Protein AF-A0A512L3X3-F1 (afdb_monomer_lite)

Foldseek 3Di:
DDDPPPDPPPPDPDDPDPPPPPCPPCVVVVVVVVVVVVVVVVLVVLLVLLVVLLVVLVVLLVCVVVVVADLLRSLVSLLVSLCRLLVHPHQALCDDRPLDDPVCSNVSNVLSVLSVCSNPPPPDDDDNVVVVVSSVVSNVVSVSSSPD

Radius of gyration: 32.94 Å; chains: 1; bounding box: 93×42×90 Å

Organism: NCBI:txid171865

pLDDT: mean 87.06, std 12.88, range [44.47, 97.5]

Structure (mmCIF, N/CA/C/O backbone):
data_AF-A0A512L3X3-F1
#
_entry.id   AF-A0A512L3X3-F1
#
loop_
_atom_site.group_PDB
_atom_site.id
_atom_site.type_symbol
_atom_site.label_atom_id
_atom_site.label_alt_id
_atom_site.label_comp_id
_atom_site.label_asym_id
_atom_site.label_entity_id
_atom_site.label_seq_id
_atom_site.pdbx_PDB_ins_code
_atom_site.Cartn_x
_atom_site.Cartn_y
_atom_site.Cartn_z
_atom_site.occupancy
_atom_site.B_iso_or_equiv
_atom_site.auth_seq_id
_atom_site.auth_comp_id
_atom_site.auth_asym_id
_atom_site.auth_atom_id
_atom_site.pdbx_PDB_model_num
ATOM 1 N N . MET A 1 1 ? 73.911 -28.106 -72.421 1.00 44.47 1 MET A N 1
ATOM 2 C CA . MET A 1 1 ? 72.990 -28.911 -71.596 1.00 44.47 1 MET A CA 1
ATOM 3 C C . MET A 1 1 ? 72.232 -27.933 -70.727 1.00 44.47 1 MET A C 1
ATOM 5 O O . MET A 1 1 ? 72.789 -27.473 -69.745 1.00 44.47 1 MET A O 1
ATOM 9 N N . ASN A 1 2 ? 71.040 -27.533 -71.172 1.00 49.09 2 ASN A N 1
ATOM 10 C CA . ASN A 1 2 ? 70.174 -26.594 -70.464 1.00 49.09 2 ASN A CA 1
ATOM 11 C C . ASN A 1 2 ? 68.866 -27.338 -70.198 1.00 49.09 2 ASN A C 1
ATOM 13 O O . ASN A 1 2 ? 68.203 -27.729 -71.158 1.00 49.09 2 ASN A O 1
ATOM 17 N N . ASP A 1 3 ? 68.551 -27.579 -68.927 1.00 53.25 3 ASP A N 1
ATOM 18 C CA . ASP A 1 3 ? 67.320 -28.239 -68.493 1.00 53.25 3 ASP A CA 1
ATOM 19 C C . ASP A 1 3 ? 66.110 -27.317 -68.721 1.00 53.25 3 ASP A C 1
ATOM 21 O O . ASP A 1 3 ? 66.061 -26.227 -68.145 1.00 53.25 3 ASP A O 1
ATOM 25 N N . PRO A 1 4 ? 65.117 -27.717 -69.536 1.00 61.28 4 PRO A N 1
ATOM 26 C CA . PRO A 1 4 ? 63.941 -26.896 -69.816 1.00 61.28 4 PRO A CA 1
ATOM 27 C C . PRO A 1 4 ? 62.808 -27.049 -68.782 1.00 61.28 4 PRO A C 1
ATOM 29 O O . PRO A 1 4 ? 61.698 -26.593 -69.034 1.00 61.28 4 PRO A O 1
ATOM 32 N N . THR A 1 5 ? 63.040 -27.679 -67.626 1.00 61.75 5 THR A N 1
ATOM 33 C CA . THR A 1 5 ? 61.965 -28.045 -66.679 1.00 61.75 5 THR A CA 1
ATOM 34 C C . THR A 1 5 ? 61.963 -27.267 -65.359 1.00 61.75 5 THR A C 1
ATOM 36 O O . THR A 1 5 ? 61.289 -27.673 -64.415 1.00 61.75 5 THR A O 1
ATOM 39 N N . SER A 1 6 ? 62.647 -26.122 -65.277 1.00 57.12 6 SER A N 1
ATOM 40 C CA . SER A 1 6 ? 62.477 -25.167 -64.166 1.00 57.12 6 SER A CA 1
ATOM 41 C C . SER A 1 6 ? 61.376 -24.164 -64.496 1.00 57.12 6 SER A C 1
ATOM 43 O O . SER A 1 6 ? 61.639 -23.042 -64.921 1.00 57.12 6 SER A O 1
ATOM 45 N N . GLY A 1 7 ? 60.124 -24.584 -64.342 1.00 60.06 7 GLY A N 1
ATOM 46 C CA . GLY A 1 7 ? 58.991 -23.711 -64.639 1.00 60.06 7 GLY A CA 1
ATOM 47 C C . GLY A 1 7 ? 57.631 -24.275 -64.261 1.00 60.06 7 GLY A C 1
ATOM 48 O O . GLY A 1 7 ? 56.658 -23.984 -64.948 1.00 60.06 7 GLY A O 1
ATOM 49 N N . LEU A 1 8 ? 57.531 -25.086 -63.203 1.00 59.06 8 LEU A N 1
ATOM 50 C CA . LEU A 1 8 ? 56.226 -25.364 -62.605 1.00 59.06 8 LEU A CA 1
ATOM 51 C C . LEU A 1 8 ? 55.886 -24.189 -61.682 1.00 59.06 8 LEU A C 1
ATOM 53 O O . LEU A 1 8 ? 56.264 -24.155 -60.514 1.00 59.06 8 LEU A O 1
ATOM 57 N N . ILE A 1 9 ? 55.259 -23.167 -62.260 1.00 62.22 9 ILE A N 1
ATOM 58 C CA . ILE A 1 9 ? 54.682 -22.052 -61.511 1.00 62.22 9 ILE A CA 1
ATOM 59 C C . ILE A 1 9 ? 53.492 -22.629 -60.749 1.00 62.22 9 ILE A C 1
ATOM 61 O O . ILE A 1 9 ? 52.474 -22.972 -61.348 1.00 62.22 9 ILE A O 1
ATOM 65 N N . ASP A 1 10 ? 53.654 -22.789 -59.440 1.00 63.81 10 ASP A N 1
ATOM 66 C CA . ASP A 1 10 ? 52.593 -23.229 -58.544 1.00 63.81 10 ASP A CA 1
ATOM 67 C C . ASP A 1 10 ? 51.555 -22.102 -58.447 1.00 63.81 10 ASP A C 1
ATOM 69 O O . ASP A 1 10 ? 51.779 -21.059 -57.824 1.00 63.81 10 ASP A O 1
ATOM 73 N N . ILE A 1 11 ? 50.451 -22.252 -59.181 1.00 67.50 11 ILE A N 1
ATOM 74 C CA . ILE A 1 11 ? 49.355 -21.284 -59.190 1.00 67.50 11 ILE A CA 1
ATOM 75 C C . ILE A 1 11 ? 48.579 -21.490 -57.892 1.00 67.50 11 ILE A C 1
ATOM 77 O O . ILE A 1 11 ? 47.651 -22.295 -57.820 1.00 67.50 11 ILE A O 1
ATOM 81 N N . ILE A 1 12 ? 48.958 -20.746 -56.856 1.00 70.56 12 ILE A N 1
ATOM 82 C CA . ILE A 1 12 ? 48.188 -20.674 -55.616 1.00 70.56 12 ILE A CA 1
ATOM 83 C C . ILE A 1 12 ? 46.855 -20.001 -55.961 1.00 70.56 12 ILE A C 1
ATOM 85 O O . ILE A 1 12 ? 46.811 -18.819 -56.309 1.00 70.56 12 ILE A O 1
ATOM 89 N N . GLY A 1 13 ? 45.765 -20.770 -55.916 1.00 72.31 13 GLY A N 1
ATOM 90 C CA . GLY A 1 13 ? 44.421 -20.246 -56.146 1.00 72.31 13 GLY A CA 1
ATOM 91 C C . GLY A 1 13 ? 44.111 -19.107 -55.165 1.00 72.31 13 GLY A C 1
ATOM 92 O O . GLY A 1 13 ? 44.493 -19.199 -53.995 1.00 72.31 13 GLY A O 1
ATOM 93 N N . PRO A 1 14 ? 43.447 -18.023 -55.607 1.00 75.12 14 PRO A N 1
ATOM 94 C CA . PRO A 1 14 ? 43.143 -16.901 -54.731 1.00 75.12 14 PRO A CA 1
ATOM 95 C C . PRO A 1 14 ? 42.305 -17.389 -53.546 1.00 75.12 14 PRO A C 1
ATOM 97 O O . PRO A 1 14 ? 41.259 -18.013 -53.728 1.00 75.12 14 PRO A O 1
ATOM 100 N N . VAL A 1 15 ? 42.767 -17.101 -52.327 1.00 75.19 15 VAL A N 1
ATOM 101 C CA . VAL A 1 15 ? 41.976 -17.320 -51.113 1.00 75.19 15 VAL A CA 1
ATOM 102 C C . VAL A 1 15 ? 40.729 -16.448 -51.242 1.00 75.19 15 VAL A C 1
ATOM 104 O O . VAL A 1 15 ? 40.831 -15.222 -51.308 1.00 75.19 15 VAL A O 1
ATOM 107 N N . GLY A 1 16 ? 39.559 -17.083 -51.362 1.00 72.94 16 GLY A N 1
ATOM 108 C CA . GLY A 1 16 ? 38.288 -16.374 -51.485 1.00 72.94 16 GLY A CA 1
ATOM 109 C C . GLY A 1 16 ? 38.101 -15.412 -50.308 1.00 72.94 16 GLY A C 1
ATOM 110 O O . GLY A 1 16 ? 38.505 -15.750 -49.191 1.00 72.94 16 GLY A O 1
ATOM 111 N N . PRO A 1 17 ? 37.527 -14.214 -50.529 1.00 72.81 17 PRO A N 1
ATOM 112 C CA . PRO A 1 17 ? 37.324 -13.260 -49.453 1.00 72.81 17 PRO A CA 1
ATOM 113 C C . PRO A 1 17 ? 36.511 -13.935 -48.352 1.00 72.81 17 PRO A C 1
ATOM 115 O O . PRO A 1 17 ? 35.417 -14.447 -48.604 1.00 72.81 17 PRO A O 1
ATOM 118 N N . VAL A 1 18 ? 37.054 -13.943 -47.134 1.00 68.25 18 VAL A N 1
ATOM 119 C CA . VAL A 1 18 ? 36.290 -14.304 -45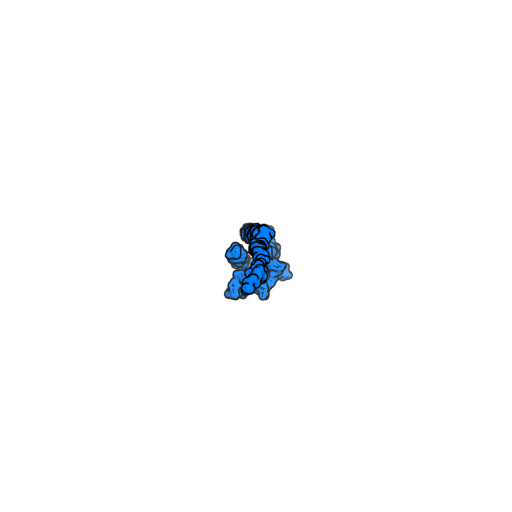.944 1.00 68.25 18 VAL A CA 1
ATOM 120 C C . VAL A 1 18 ? 35.252 -13.202 -45.802 1.00 68.25 18 VAL A C 1
ATOM 122 O O . VAL A 1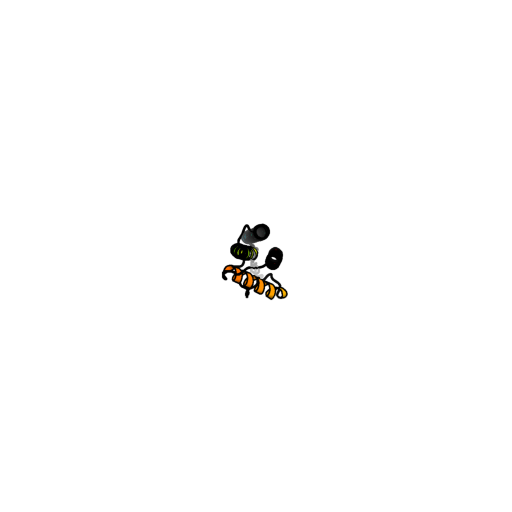 18 ? 35.534 -12.115 -45.303 1.00 68.25 18 VAL A O 1
ATOM 125 N N . LEU A 1 19 ? 34.063 -13.445 -46.349 1.00 63.72 19 LEU A N 1
ATOM 126 C CA . LEU A 1 19 ? 32.877 -12.687 -46.004 1.00 63.72 19 LEU A CA 1
ATOM 127 C C . LEU A 1 19 ? 32.618 -13.021 -44.540 1.00 63.72 19 LEU A C 1
ATOM 129 O O . LEU A 1 19 ? 31.841 -13.923 -44.230 1.00 63.72 19 LEU A O 1
ATOM 133 N N . ASP A 1 20 ? 33.306 -12.314 -43.645 1.00 57.44 20 ASP A N 1
ATOM 134 C CA . ASP A 1 20 ? 32.890 -12.184 -42.262 1.00 57.44 20 ASP A CA 1
ATOM 135 C C . ASP A 1 20 ? 31.566 -11.437 -42.318 1.00 57.44 20 ASP A C 1
ATOM 137 O O . ASP A 1 20 ? 31.461 -10.210 -42.222 1.00 57.44 20 ASP A O 1
ATOM 141 N N . ALA A 1 21 ? 30.524 -12.225 -42.561 1.00 59.50 21 ALA A N 1
ATOM 142 C CA . ALA A 1 21 ? 29.169 -11.888 -42.257 1.00 59.50 21 ALA A CA 1
ATOM 143 C C . ALA A 1 21 ? 29.143 -11.695 -40.744 1.00 59.50 21 ALA A C 1
ATOM 145 O O . ALA A 1 21 ? 28.708 -12.561 -39.984 1.00 59.50 21 ALA A O 1
ATOM 146 N N . THR A 1 22 ? 29.529 -10.493 -40.320 1.00 59.22 22 THR A N 1
ATOM 147 C CA . THR A 1 22 ? 28.946 -9.798 -39.177 1.00 59.22 22 THR A CA 1
ATOM 148 C C . THR A 1 22 ? 27.463 -9.590 -39.484 1.00 59.22 22 THR A C 1
ATOM 150 O O . THR A 1 22 ? 26.928 -8.491 -39.565 1.00 59.22 22 THR A O 1
ATOM 153 N N . SER A 1 23 ? 26.774 -10.714 -39.666 1.00 60.59 23 SER A N 1
ATOM 154 C CA . SER A 1 23 ? 25.345 -10.877 -39.640 1.00 60.59 23 SER A CA 1
ATOM 155 C C . SER A 1 23 ? 24.951 -10.749 -38.177 1.00 60.59 23 SER A C 1
ATOM 157 O O . SER A 1 23 ? 24.477 -11.678 -37.528 1.00 60.59 23 SER A O 1
ATOM 159 N N . TYR A 1 24 ? 25.139 -9.542 -37.637 1.00 61.34 24 TYR A N 1
ATOM 160 C CA . TYR A 1 24 ? 24.219 -9.049 -36.634 1.00 61.34 24 TYR A CA 1
ATOM 161 C C . TYR A 1 24 ? 22.858 -9.091 -37.310 1.00 61.34 24 TYR A C 1
ATOM 163 O O . TYR A 1 24 ? 22.485 -8.203 -38.075 1.00 61.34 24 TYR A O 1
ATOM 171 N N . SER A 1 25 ? 22.187 -10.230 -37.144 1.00 74.50 25 SER A N 1
ATOM 172 C CA . SER A 1 25 ? 20.921 -10.495 -37.787 1.00 74.50 25 SER A CA 1
ATOM 173 C C . SER A 1 25 ? 20.003 -9.344 -37.407 1.00 74.50 25 SER A C 1
ATOM 175 O O . SER A 1 25 ? 19.895 -8.986 -36.233 1.00 74.50 25 SER A O 1
ATOM 177 N N . ALA A 1 26 ? 19.360 -8.724 -38.398 1.00 81.38 26 ALA A N 1
ATOM 178 C CA . ALA A 1 26 ? 18.423 -7.622 -38.177 1.00 81.38 26 ALA A CA 1
ATOM 179 C C . ALA A 1 26 ? 17.367 -7.956 -37.096 1.00 81.38 26 ALA A C 1
ATOM 181 O O . ALA A 1 26 ? 16.814 -7.065 -36.457 1.00 81.38 26 ALA A O 1
ATOM 182 N N . TRP A 1 27 ? 17.158 -9.248 -36.829 1.00 85.44 27 TRP A N 1
ATOM 183 C CA . TRP A 1 27 ? 16.427 -9.787 -35.688 1.00 85.44 27 TRP A CA 1
ATOM 184 C C . TRP A 1 27 ? 16.846 -9.216 -34.322 1.00 85.44 27 TRP A C 1
ATOM 186 O O . TRP A 1 27 ? 15.973 -8.870 -33.532 1.00 85.44 27 TRP A O 1
ATOM 196 N N . TRP A 1 28 ? 18.142 -9.055 -34.033 1.00 89.38 28 TRP A N 1
ATOM 197 C CA . TRP A 1 28 ? 18.601 -8.474 -32.763 1.00 89.38 28 TRP A CA 1
ATOM 198 C C . TRP A 1 28 ? 18.187 -7.009 -32.609 1.00 89.38 28 TRP A C 1
ATOM 200 O O . TRP A 1 28 ? 17.810 -6.595 -31.513 1.00 89.38 28 TRP A O 1
ATOM 210 N N . LEU A 1 29 ? 18.183 -6.239 -33.704 1.00 88.81 29 LEU A N 1
ATOM 211 C CA . LEU A 1 29 ? 17.681 -4.861 -33.696 1.00 88.81 29 LEU A CA 1
ATOM 212 C C . LEU A 1 29 ? 16.173 -4.830 -33.440 1.00 88.81 29 LEU A C 1
ATOM 214 O O . LEU A 1 29 ? 15.711 -4.057 -32.604 1.00 88.81 29 LEU A O 1
ATOM 218 N N . VAL A 1 30 ? 15.408 -5.708 -34.096 1.00 91.31 30 VAL A N 1
ATOM 219 C CA . VAL A 1 30 ? 13.960 -5.833 -33.862 1.00 91.31 30 VAL A CA 1
ATOM 220 C C . VAL A 1 30 ? 13.674 -6.211 -32.405 1.00 91.31 30 VAL A C 1
ATOM 222 O O . VAL A 1 30 ? 12.813 -5.600 -31.773 1.00 91.31 30 VAL A O 1
ATOM 225 N N . LEU A 1 31 ? 14.424 -7.161 -31.842 1.00 94.00 31 LEU A N 1
ATOM 226 C CA . LEU A 1 31 ? 14.269 -7.603 -30.456 1.00 94.00 31 LEU A CA 1
ATOM 227 C C . LEU A 1 31 ? 14.629 -6.494 -29.449 1.00 94.00 31 LEU A C 1
ATOM 229 O O . LEU A 1 31 ? 13.932 -6.308 -28.448 1.00 94.00 31 LEU A O 1
ATOM 233 N N . GLY A 1 32 ? 15.677 -5.717 -29.735 1.00 93.38 32 GLY A N 1
ATOM 234 C CA . GLY A 1 32 ? 16.068 -4.553 -28.937 1.00 93.38 32 GLY A CA 1
ATOM 235 C C . GLY A 1 32 ? 15.018 -3.438 -28.963 1.00 93.38 32 GLY A C 1
ATOM 236 O O . GLY A 1 32 ? 14.656 -2.887 -27.926 1.00 93.38 32 GLY A O 1
ATOM 237 N N . VAL A 1 33 ? 14.448 -3.143 -30.134 1.00 94.25 33 VAL A N 1
ATOM 238 C CA . VAL A 1 33 ? 13.364 -2.154 -30.251 1.00 94.25 33 VAL A CA 1
ATOM 239 C C . VAL A 1 33 ? 12.101 -2.643 -29.538 1.00 94.25 33 VAL A C 1
ATOM 241 O O . VAL A 1 33 ? 11.478 -1.879 -28.801 1.00 94.25 33 VAL A O 1
ATOM 244 N N . ALA A 1 34 ? 11.737 -3.918 -29.693 1.00 95.06 34 ALA A N 1
ATOM 245 C CA . ALA A 1 34 ? 10.561 -4.492 -29.043 1.00 95.06 34 ALA A CA 1
ATOM 246 C C . ALA A 1 34 ? 10.663 -4.437 -27.510 1.00 95.06 34 ALA A C 1
ATOM 248 O O . ALA A 1 34 ? 9.706 -4.043 -26.842 1.00 95.06 34 ALA A O 1
ATOM 249 N N . THR A 1 35 ? 11.828 -4.768 -26.946 1.00 95.44 35 THR A N 1
ATOM 250 C CA . THR A 1 35 ? 12.058 -4.679 -25.495 1.00 95.44 35 THR A CA 1
ATOM 251 C C . THR A 1 35 ? 11.978 -3.239 -24.990 1.00 95.44 35 THR A C 1
ATOM 253 O O . THR A 1 35 ? 11.316 -3.002 -23.981 1.00 95.44 35 THR A O 1
ATOM 256 N N . LEU A 1 36 ? 12.537 -2.260 -25.711 1.00 95.31 36 LEU A N 1
ATOM 257 C CA . LEU A 1 36 ? 12.411 -0.838 -25.360 1.00 95.31 36 LEU A CA 1
ATOM 258 C C . LEU A 1 36 ? 10.958 -0.343 -25.390 1.00 95.31 36 LEU A C 1
ATOM 260 O O . LEU A 1 36 ? 10.531 0.366 -24.476 1.00 95.31 36 LEU A O 1
ATOM 264 N N . VAL A 1 37 ? 10.178 -0.737 -26.402 1.00 95.31 37 VAL A N 1
ATOM 265 C CA . VAL A 1 37 ? 8.753 -0.383 -26.493 1.00 95.31 37 VAL A CA 1
ATOM 266 C C . VAL A 1 37 ? 7.971 -0.990 -25.331 1.00 95.31 37 VAL A C 1
ATOM 268 O O . VAL A 1 37 ? 7.205 -0.279 -24.677 1.00 95.31 37 VAL A O 1
ATOM 271 N N . LEU A 1 38 ? 8.189 -2.272 -25.024 1.00 94.50 38 LEU A N 1
ATOM 272 C CA . LEU A 1 38 ? 7.544 -2.941 -23.891 1.00 94.50 38 LEU A CA 1
ATOM 273 C C . LEU A 1 38 ? 7.895 -2.263 -22.563 1.00 94.50 38 LEU A C 1
ATOM 275 O O . LEU A 1 38 ? 6.997 -1.993 -21.763 1.00 94.50 38 LEU A O 1
ATOM 279 N N . LEU A 1 39 ? 9.168 -1.916 -22.355 1.00 92.38 39 LEU A N 1
ATOM 280 C CA . LEU A 1 39 ? 9.624 -1.207 -21.160 1.00 92.38 39 LEU A CA 1
ATOM 281 C C . LEU A 1 39 ? 8.962 0.176 -21.049 1.00 92.38 39 LEU A C 1
ATOM 283 O O . LEU A 1 39 ? 8.469 0.549 -19.985 1.00 92.38 39 LEU A O 1
ATOM 287 N N . GLY A 1 40 ? 8.880 0.918 -22.157 1.00 90.06 40 GLY A N 1
ATOM 288 C CA . GLY A 1 40 ? 8.233 2.229 -22.212 1.00 90.06 40 GLY A CA 1
ATOM 289 C C . GLY A 1 40 ? 6.731 2.175 -21.917 1.00 90.06 40 GLY A C 1
ATOM 290 O O . GLY A 1 40 ? 6.216 2.986 -21.140 1.00 90.06 40 GLY A O 1
ATOM 291 N N . VAL A 1 41 ? 6.020 1.195 -22.485 1.00 90.06 41 VAL A N 1
ATOM 292 C CA . VAL A 1 41 ? 4.597 0.960 -22.194 1.00 90.06 41 VAL A CA 1
ATOM 293 C C . VAL A 1 41 ? 4.410 0.597 -20.722 1.00 90.06 41 VAL A C 1
ATOM 295 O O . VAL A 1 41 ? 3.558 1.193 -20.058 1.00 90.06 41 VAL A O 1
ATOM 298 N N . TRP A 1 42 ? 5.237 -0.306 -20.193 1.00 86.19 42 TRP A N 1
ATOM 299 C CA . TRP A 1 42 ? 5.197 -0.727 -18.794 1.00 86.19 42 TRP A CA 1
ATOM 300 C C . TRP A 1 42 ? 5.428 0.444 -17.826 1.00 86.19 42 TRP A C 1
ATOM 302 O O . TRP A 1 42 ? 4.614 0.666 -16.923 1.00 86.19 42 TRP A O 1
ATOM 312 N N . MET A 1 43 ? 6.452 1.271 -18.059 1.00 83.38 43 MET A N 1
ATOM 313 C CA . MET A 1 43 ? 6.719 2.471 -17.252 1.00 83.38 43 MET A CA 1
ATOM 314 C C . MET A 1 43 ? 5.556 3.473 -17.312 1.00 83.38 43 MET A C 1
ATOM 316 O O . MET A 1 43 ? 5.114 4.001 -16.286 1.00 83.38 43 MET A O 1
ATOM 320 N N . ARG A 1 44 ? 4.984 3.702 -18.503 1.00 82.12 44 ARG A N 1
ATOM 321 C CA . ARG A 1 44 ? 3.845 4.619 -18.673 1.00 82.12 44 ARG A CA 1
ATOM 322 C C . ARG A 1 44 ? 2.591 4.124 -17.953 1.00 82.12 44 ARG A C 1
ATOM 324 O O . ARG A 1 44 ? 1.842 4.934 -17.399 1.00 82.12 44 ARG A O 1
ATOM 331 N N . TRP A 1 45 ? 2.351 2.816 -17.958 1.00 79.69 45 TRP A N 1
ATOM 332 C CA . TRP A 1 45 ? 1.243 2.204 -17.225 1.00 79.69 45 TRP A CA 1
ATOM 333 C C . TRP A 1 45 ? 1.441 2.344 -15.717 1.00 79.69 45 TRP A C 1
ATOM 335 O O . TRP A 1 45 ? 0.524 2.793 -15.027 1.00 79.69 45 TRP A O 1
ATOM 345 N N . ARG A 1 46 ? 2.657 2.093 -15.217 1.00 77.88 46 ARG A N 1
ATOM 346 C CA . ARG A 1 46 ? 3.002 2.256 -13.798 1.00 77.88 46 ARG A CA 1
ATOM 347 C C . ARG A 1 46 ? 2.730 3.677 -13.293 1.00 77.88 46 ARG A C 1
ATOM 349 O O . ARG A 1 46 ? 2.045 3.849 -12.284 1.00 77.88 46 ARG A O 1
ATOM 356 N N . GLY A 1 47 ? 3.150 4.699 -14.040 1.00 76.50 47 GLY A N 1
ATOM 357 C CA . GLY A 1 47 ? 2.895 6.099 -13.681 1.00 76.50 47 GLY A CA 1
ATOM 358 C C . GLY A 1 47 ? 1.405 6.481 -13.665 1.00 76.50 47 GLY A C 1
ATOM 359 O O . GLY A 1 47 ? 0.972 7.286 -12.834 1.00 76.50 47 GLY A O 1
ATOM 360 N N . ARG A 1 48 ? 0.586 5.893 -14.550 1.00 81.19 48 ARG A N 1
ATOM 361 C CA . ARG A 1 48 ? -0.874 6.109 -14.557 1.00 81.19 48 ARG A CA 1
ATOM 362 C C . ARG A 1 48 ? -1.555 5.462 -13.352 1.00 81.19 48 ARG A C 1
ATOM 364 O O . ARG A 1 48 ? -2.424 6.101 -12.758 1.00 81.19 48 ARG A O 1
ATOM 371 N N . CYS A 1 49 ? -1.138 4.257 -12.967 1.00 82.06 49 CYS A N 1
ATOM 372 C CA . CYS A 1 49 ? -1.691 3.548 -11.813 1.00 82.06 49 CYS A CA 1
ATOM 373 C C . CYS A 1 49 ? -1.488 4.331 -10.511 1.00 82.06 49 CYS A C 1
ATOM 375 O O . CYS A 1 49 ? -2.454 4.544 -9.783 1.00 82.06 49 CYS A O 1
ATOM 377 N N . VAL A 1 50 ? -0.283 4.855 -10.258 1.00 84.62 50 VAL A N 1
ATOM 378 C CA . VAL A 1 50 ? -0.002 5.635 -9.036 1.00 84.62 50 VAL A CA 1
ATOM 379 C C . VAL A 1 50 ? -0.872 6.891 -8.965 1.00 84.62 50 VAL A C 1
ATOM 381 O O . VAL A 1 50 ? -1.466 7.184 -7.929 1.00 84.62 50 VAL A O 1
ATOM 384 N N . ARG A 1 51 ? -1.020 7.623 -10.078 1.00 86.50 51 ARG A N 1
ATOM 385 C CA . ARG A 1 51 ? -1.894 8.809 -10.128 1.00 86.50 51 ARG A CA 1
ATOM 386 C C . ARG A 1 51 ? -3.355 8.461 -9.847 1.00 86.50 51 ARG A C 1
ATOM 388 O O . ARG A 1 51 ? -4.034 9.226 -9.166 1.00 86.50 51 ARG A O 1
ATOM 395 N N . ALA A 1 52 ? -3.838 7.334 -10.368 1.00 89.12 52 ALA A N 1
ATOM 396 C CA . ALA A 1 52 ? -5.190 6.860 -10.097 1.00 89.12 52 ALA A CA 1
ATOM 397 C C . ALA A 1 52 ? -5.374 6.489 -8.616 1.00 89.12 52 ALA A C 1
ATOM 399 O O . ALA A 1 52 ? -6.338 6.951 -8.009 1.00 89.12 52 ALA A O 1
ATOM 400 N N . CYS A 1 53 ? -4.421 5.762 -8.020 1.00 91.31 53 CYS A N 1
ATOM 401 C CA . CYS A 1 53 ? -4.450 5.395 -6.598 1.00 91.31 53 CYS A CA 1
ATOM 402 C C . CYS A 1 53 ? -4.489 6.641 -5.705 1.00 91.31 53 CYS A C 1
ATOM 404 O O . CYS A 1 53 ? -5.326 6.748 -4.816 1.00 91.31 53 CYS A O 1
ATOM 406 N N . ARG A 1 54 ? -3.661 7.654 -5.995 1.00 91.31 54 ARG A N 1
ATOM 407 C CA . ARG A 1 54 ? -3.666 8.921 -5.240 1.00 91.31 54 ARG A CA 1
ATOM 408 C C . ARG A 1 54 ? -5.007 9.649 -5.315 1.00 91.31 54 ARG A C 1
ATOM 410 O O . ARG A 1 54 ? -5.495 10.136 -4.299 1.00 91.31 54 ARG A O 1
ATOM 417 N N . LYS A 1 55 ? -5.637 9.696 -6.496 1.00 92.56 55 LYS A N 1
ATOM 418 C CA . LYS A 1 55 ? -6.984 10.276 -6.642 1.00 92.56 55 LYS A CA 1
ATOM 419 C C . LYS A 1 55 ? -8.017 9.520 -5.806 1.00 92.56 55 LYS A C 1
ATOM 421 O O . LYS A 1 55 ? -8.821 10.151 -5.127 1.00 92.56 55 LYS A O 1
ATOM 426 N N . ARG A 1 56 ? -7.983 8.187 -5.827 1.00 93.81 56 ARG A N 1
ATOM 427 C CA . ARG A 1 56 ? -8.886 7.354 -5.020 1.00 93.81 56 ARG A CA 1
ATOM 428 C C . ARG A 1 56 ? -8.642 7.529 -3.525 1.00 93.81 56 ARG A C 1
ATOM 430 O O . ARG A 1 56 ? -9.599 7.618 -2.768 1.00 93.81 56 ARG A O 1
ATOM 437 N N . LEU A 1 57 ? -7.387 7.675 -3.108 1.00 94.56 57 LEU A N 1
ATOM 438 C CA . LEU A 1 57 ? -7.021 7.951 -1.720 1.00 94.56 57 LEU A CA 1
ATOM 439 C C . LEU A 1 57 ? -7.554 9.313 -1.250 1.00 94.56 57 LEU A C 1
ATOM 441 O O . LEU A 1 57 ? -8.099 9.416 -0.153 1.00 94.56 57 LEU A O 1
ATOM 445 N N . GLN A 1 58 ? -7.490 10.346 -2.096 1.00 94.38 58 GLN A N 1
ATOM 446 C CA . GLN A 1 58 ? -8.106 11.647 -1.808 1.00 94.38 58 GLN A CA 1
ATOM 447 C C . GLN A 1 58 ? -9.633 11.555 -1.691 1.00 94.38 58 GLN A C 1
ATOM 449 O O . GLN A 1 58 ? -10.210 12.112 -0.757 1.00 94.38 58 GLN A O 1
ATOM 454 N N . GLN A 1 59 ? -10.287 10.825 -2.599 1.00 95.44 59 GLN A N 1
ATOM 455 C CA . GLN A 1 59 ? -11.731 10.578 -2.532 1.00 95.44 59 GLN A CA 1
ATOM 456 C C . GLN A 1 59 ? -12.112 9.814 -1.258 1.00 95.44 59 GLN A C 1
ATOM 458 O O . GLN A 1 59 ? -13.090 10.165 -0.603 1.00 95.44 59 GLN A O 1
ATOM 463 N N . LEU A 1 60 ? -11.319 8.810 -0.876 1.00 95.50 60 LEU A N 1
ATOM 464 C CA . LEU A 1 60 ? -11.527 8.029 0.339 1.00 95.50 60 LEU A CA 1
ATOM 465 C C . LEU A 1 60 ? -11.395 8.897 1.591 1.00 95.50 60 LEU A C 1
ATOM 467 O O . LEU A 1 60 ? -12.251 8.826 2.467 1.00 95.50 60 LEU A O 1
ATOM 471 N N . ARG A 1 61 ? -10.379 9.765 1.647 1.00 95.19 61 ARG A N 1
ATOM 472 C CA . ARG A 1 61 ? -10.199 10.726 2.742 1.00 95.19 61 ARG A CA 1
ATOM 473 C C . ARG A 1 61 ? -11.410 11.647 2.887 1.00 95.19 61 ARG A C 1
ATOM 475 O O . ARG A 1 61 ? -11.899 11.835 3.995 1.00 95.19 61 ARG A O 1
ATOM 482 N N . GLN A 1 62 ? -11.914 12.194 1.780 1.00 95.50 62 GLN A N 1
ATOM 483 C CA . GLN A 1 62 ? -13.106 13.049 1.791 1.00 95.50 62 GLN A CA 1
ATOM 484 C C . GLN A 1 62 ? -14.360 12.282 2.227 1.00 95.50 62 GLN A C 1
ATOM 486 O O . GLN A 1 62 ? -15.152 12.793 3.011 1.00 95.50 62 GLN A O 1
ATOM 491 N N . ALA A 1 63 ? -14.538 11.050 1.747 1.00 95.06 63 ALA A N 1
ATOM 492 C CA . ALA A 1 63 ? -15.682 10.219 2.104 1.00 95.06 63 ALA A CA 1
ATOM 493 C C . ALA A 1 63 ? -15.658 9.793 3.582 1.00 95.06 63 ALA A C 1
ATOM 495 O O . ALA A 1 63 ? -16.708 9.780 4.223 1.00 95.06 63 ALA A O 1
ATOM 496 N N . CYS A 1 64 ? -14.469 9.504 4.119 1.00 93.88 64 CYS A N 1
ATOM 497 C CA . CYS A 1 64 ? -14.248 9.209 5.533 1.00 93.88 64 CYS A CA 1
ATOM 498 C C . CYS A 1 64 ? -14.556 10.433 6.407 1.00 93.88 64 CYS A C 1
ATOM 500 O O . CYS A 1 64 ? -15.347 10.328 7.337 1.00 93.88 64 CYS A O 1
ATOM 502 N N . ALA A 1 65 ? -14.016 11.608 6.061 1.00 92.44 65 ALA A N 1
ATOM 503 C CA . ALA A 1 65 ? -14.276 12.855 6.790 1.00 92.44 65 ALA A CA 1
ATOM 504 C C . ALA A 1 65 ? -15.757 13.274 6.752 1.00 92.44 65 ALA A C 1
ATOM 506 O O . ALA A 1 65 ? -16.269 13.855 7.700 1.00 92.44 65 ALA A O 1
ATOM 507 N N . ALA A 1 66 ? -16.464 12.956 5.665 1.00 94.06 66 ALA A N 1
ATOM 508 C CA . ALA A 1 66 ? -17.899 13.192 5.540 1.00 94.06 66 ALA A CA 1
ATOM 509 C C . ALA A 1 66 ? -18.769 12.126 6.239 1.00 94.06 66 ALA A C 1
ATOM 511 O O . ALA A 1 66 ? -19.990 12.170 6.100 1.00 94.06 66 ALA A O 1
ATOM 512 N N . GLY A 1 67 ? -18.172 11.129 6.907 1.00 93.06 67 GLY A N 1
ATOM 513 C CA . GLY A 1 67 ? -18.893 10.037 7.569 1.00 93.06 67 GLY A CA 1
ATOM 514 C C . GLY A 1 67 ? -19.669 9.116 6.620 1.00 93.06 67 GLY A C 1
ATOM 515 O O . GLY A 1 67 ? -20.524 8.356 7.063 1.00 93.06 67 GLY A O 1
ATOM 516 N N . ARG A 1 68 ? -19.398 9.167 5.307 1.00 95.12 68 ARG A N 1
ATOM 517 C CA . ARG A 1 68 ? -20.084 8.336 4.296 1.00 95.12 68 ARG A CA 1
ATOM 518 C C . ARG A 1 68 ? -19.573 6.900 4.255 1.00 95.12 68 ARG A C 1
ATOM 520 O O . ARG A 1 68 ? -20.196 6.052 3.628 1.00 95.12 68 ARG A O 1
ATOM 527 N N . VAL A 1 69 ? -18.407 6.658 4.845 1.00 94.06 69 VAL A N 1
ATOM 528 C CA . VAL A 1 69 ? -17.710 5.372 4.846 1.00 94.06 69 VAL A CA 1
ATOM 529 C C . VAL A 1 69 ? -17.386 5.037 6.293 1.00 94.06 69 VAL A C 1
ATOM 531 O O . VAL A 1 69 ? -16.861 5.882 7.018 1.00 94.06 69 VAL A O 1
ATOM 534 N N . SER A 1 70 ? -17.704 3.814 6.716 1.00 94.19 70 SER A N 1
ATOM 535 C CA . SER A 1 70 ? -17.351 3.350 8.062 1.00 94.19 70 SER A CA 1
ATOM 536 C C . SER A 1 70 ? -15.830 3.275 8.225 1.00 94.19 70 SER A C 1
ATOM 538 O O . SER A 1 70 ? -15.110 3.019 7.260 1.00 94.19 70 SER A O 1
ATOM 540 N N . GLN A 1 71 ? -15.319 3.447 9.445 1.00 93.75 71 GLN A N 1
ATOM 541 C CA . GLN A 1 71 ? -13.873 3.375 9.696 1.00 93.75 71 GLN A CA 1
ATOM 542 C C . GLN A 1 71 ? -13.269 2.027 9.265 1.00 93.75 71 GLN A C 1
ATOM 544 O O . GLN A 1 71 ? -12.175 1.972 8.704 1.00 93.75 71 GLN A O 1
ATOM 549 N N . HIS A 1 72 ? -14.025 0.948 9.455 1.00 95.06 72 HIS A N 1
ATOM 550 C CA . HIS A 1 72 ? -13.652 -0.392 9.022 1.00 95.06 72 HIS A CA 1
ATOM 551 C C . HIS A 1 72 ? -13.529 -0.482 7.493 1.00 95.06 72 HIS A C 1
ATOM 553 O O . HIS A 1 72 ? -12.504 -0.911 6.963 1.00 95.06 72 HIS A O 1
ATOM 559 N N . GLU A 1 73 ? -14.537 -0.004 6.761 1.00 94.94 73 GLU A N 1
ATOM 560 C CA . GLU A 1 73 ? -14.512 0.029 5.296 1.00 94.94 73 GLU A CA 1
ATOM 561 C C . GLU A 1 73 ? -13.393 0.939 4.765 1.00 94.94 73 GLU A C 1
ATOM 563 O O . GLU A 1 73 ? -12.716 0.590 3.793 1.00 94.94 73 GLU A O 1
ATOM 568 N N . ALA A 1 74 ? -13.149 2.076 5.423 1.00 96.00 74 ALA A N 1
ATOM 569 C CA . ALA A 1 74 ? -12.046 2.971 5.100 1.00 96.00 74 ALA A CA 1
ATOM 570 C C . ALA A 1 74 ? -10.690 2.270 5.259 1.00 96.00 74 ALA A C 1
ATOM 572 O O . ALA A 1 74 ? -9.849 2.391 4.369 1.00 96.00 74 ALA A O 1
ATOM 573 N N . ALA A 1 75 ? -10.498 1.477 6.319 1.00 96.56 75 ALA A N 1
ATOM 574 C CA . ALA A 1 75 ? -9.274 0.708 6.537 1.00 96.56 75 ALA A CA 1
ATOM 575 C C . ALA A 1 75 ? -9.042 -0.333 5.431 1.00 96.56 75 ALA A C 1
ATOM 577 O O . ALA A 1 75 ? -7.945 -0.404 4.874 1.00 96.56 75 ALA A O 1
ATOM 578 N N . TYR A 1 76 ? -10.077 -1.089 5.043 1.00 96.25 76 TYR A N 1
ATOM 579 C CA . TYR A 1 76 ? -9.983 -2.049 3.935 1.00 96.25 76 TYR A CA 1
ATOM 580 C C . TYR A 1 76 ? -9.660 -1.374 2.603 1.00 96.25 76 TYR A C 1
ATOM 582 O O . TYR A 1 76 ? -8.781 -1.839 1.873 1.00 96.25 76 TYR A O 1
ATOM 590 N N . ARG A 1 77 ? -10.342 -0.270 2.277 1.00 96.19 77 ARG A N 1
ATOM 591 C CA . ARG A 1 77 ? -10.095 0.470 1.031 1.00 96.19 77 ARG A CA 1
ATOM 592 C C . ARG A 1 77 ? -8.706 1.097 1.015 1.00 96.19 77 ARG A C 1
ATOM 594 O O . ARG A 1 77 ? -8.028 1.018 -0.004 1.00 96.19 77 ARG A O 1
ATOM 601 N N . LEU A 1 78 ? -8.256 1.666 2.131 1.00 96.50 78 LEU A N 1
ATOM 602 C CA . LEU A 1 78 ? -6.922 2.251 2.240 1.00 96.50 78 LEU A CA 1
ATOM 603 C C . LEU A 1 78 ? -5.834 1.182 2.083 1.00 96.50 78 LEU A C 1
ATOM 605 O O . LEU A 1 78 ? -4.909 1.373 1.295 1.00 96.50 78 LEU A O 1
ATOM 609 N N . ALA A 1 79 ? -5.976 0.034 2.754 1.00 96.38 79 ALA A N 1
ATOM 610 C CA . ALA A 1 79 ? -5.063 -1.094 2.595 1.00 96.38 79 ALA A CA 1
ATOM 611 C C . ALA A 1 79 ? -5.042 -1.609 1.145 1.00 96.38 79 ALA A C 1
ATOM 613 O O . ALA A 1 79 ? -3.979 -1.875 0.586 1.00 96.38 79 ALA A O 1
ATOM 614 N N . PHE A 1 80 ? -6.204 -1.700 0.495 1.00 95.19 80 PHE A N 1
ATOM 615 C CA . PHE A 1 80 ? -6.293 -2.104 -0.906 1.00 95.19 80 PHE A CA 1
ATOM 616 C C . PHE A 1 80 ? -5.578 -1.125 -1.851 1.00 95.19 80 PHE A C 1
ATOM 618 O O . PHE A 1 80 ? -4.797 -1.561 -2.698 1.00 95.19 80 PHE A O 1
ATOM 625 N N . GLU A 1 81 ? -5.803 0.181 -1.696 1.00 94.50 81 GLU A N 1
ATOM 626 C CA . GLU A 1 81 ? -5.169 1.213 -2.526 1.00 94.50 81 GLU A CA 1
ATOM 627 C C . GLU A 1 81 ? -3.654 1.290 -2.291 1.00 94.50 81 GLU A C 1
ATOM 629 O O . GLU A 1 81 ? -2.893 1.411 -3.250 1.00 94.50 81 GLU A O 1
ATOM 634 N N . LEU A 1 82 ? -3.191 1.143 -1.044 1.00 94.06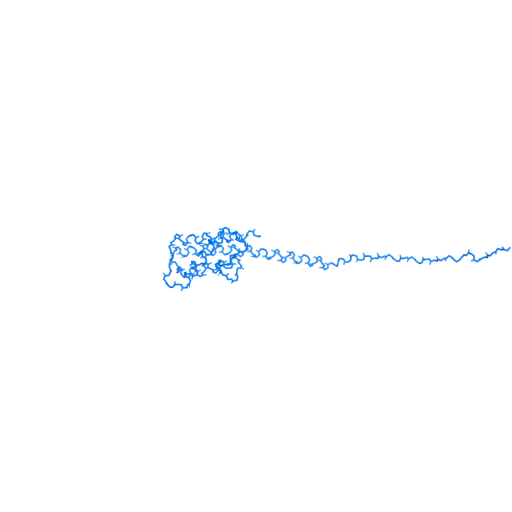 82 LEU A N 1
ATOM 635 C CA . LEU A 1 82 ? -1.763 1.036 -0.735 1.00 94.06 82 LEU A CA 1
ATOM 636 C C . LEU A 1 82 ? -1.140 -0.191 -1.401 1.00 94.06 82 LEU A C 1
ATOM 638 O O . LEU A 1 82 ? -0.103 -0.075 -2.052 1.00 94.06 82 LEU A O 1
ATOM 642 N N . ARG A 1 83 ? -1.797 -1.352 -1.307 1.00 94.31 83 ARG A N 1
ATOM 643 C CA . ARG A 1 83 ? -1.342 -2.582 -1.961 1.00 94.31 83 ARG A CA 1
ATOM 644 C C . ARG A 1 83 ? -1.202 -2.402 -3.471 1.00 94.31 83 ARG A C 1
ATOM 646 O O . ARG A 1 83 ? -0.172 -2.760 -4.037 1.00 94.31 83 ARG A O 1
ATOM 653 N N . GLN A 1 84 ? -2.222 -1.833 -4.119 1.00 91.25 84 GLN A N 1
ATOM 654 C CA . GLN A 1 84 ? -2.206 -1.595 -5.564 1.00 91.25 84 GLN A CA 1
ATOM 655 C C . GLN A 1 84 ? -1.155 -0.561 -5.968 1.00 91.25 84 GLN A C 1
ATOM 657 O O . GLN A 1 84 ? -0.397 -0.789 -6.911 1.00 91.25 84 GLN A O 1
ATOM 662 N N . GLY A 1 85 ? -1.089 0.566 -5.260 1.00 90.56 85 GLY A N 1
ATOM 663 C CA . GLY A 1 85 ? -0.191 1.662 -5.600 1.00 90.56 85 GLY A CA 1
ATOM 664 C C . GLY A 1 85 ? 1.285 1.338 -5.365 1.00 90.56 85 GLY A C 1
ATOM 665 O O . GLY A 1 85 ? 2.133 1.799 -6.128 1.00 90.56 85 GLY A O 1
ATOM 666 N N . LEU A 1 86 ? 1.586 0.500 -4.370 1.00 90.81 86 LEU A N 1
ATOM 667 C CA . LEU A 1 86 ? 2.936 0.011 -4.071 1.00 90.81 86 LEU A CA 1
ATOM 668 C C . LEU A 1 86 ? 3.280 -1.302 -4.796 1.00 90.81 86 LEU A C 1
ATOM 670 O O . LEU A 1 86 ? 4.409 -1.769 -4.687 1.00 90.81 86 LEU A O 1
ATOM 674 N N . GLN A 1 87 ? 2.335 -1.879 -5.550 1.00 89.62 87 GLN A N 1
ATOM 675 C CA . GLN A 1 87 ? 2.485 -3.157 -6.265 1.00 89.62 87 GLN A CA 1
ATOM 676 C C . GLN A 1 87 ? 2.892 -4.325 -5.353 1.00 89.62 87 GLN A C 1
ATOM 678 O O . GLN A 1 87 ? 3.656 -5.207 -5.743 1.00 89.62 87 GLN A O 1
ATOM 683 N N . LEU A 1 88 ? 2.372 -4.335 -4.128 1.00 91.44 88 LEU A N 1
ATOM 684 C CA . LEU A 1 88 ? 2.636 -5.390 -3.158 1.00 91.44 88 LEU A CA 1
ATOM 685 C C . LEU A 1 88 ? 1.638 -6.536 -3.345 1.00 91.44 88 LEU A C 1
ATOM 687 O O . LEU A 1 88 ? 0.465 -6.312 -3.645 1.00 91.44 88 LEU A O 1
ATOM 691 N N . GLN A 1 89 ? 2.073 -7.776 -3.131 1.00 91.00 89 GLN A N 1
ATOM 692 C CA . GLN A 1 89 ? 1.148 -8.917 -3.108 1.00 91.00 89 GLN A CA 1
ATOM 693 C C . GLN A 1 89 ? 0.247 -8.872 -1.866 1.00 91.00 89 GLN A C 1
ATOM 695 O O . GLN A 1 89 ? -0.959 -9.131 -1.948 1.00 91.00 89 GLN A O 1
ATOM 700 N N . GLN A 1 90 ? 0.829 -8.471 -0.735 1.00 93.69 90 GLN A N 1
ATOM 701 C CA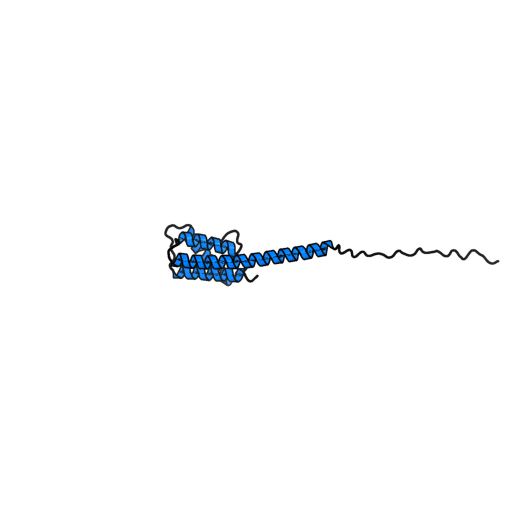 . GLN A 1 90 ? 0.181 -8.333 0.561 1.00 93.69 90 GLN A CA 1
ATOM 702 C C . GLN A 1 90 ? 0.798 -7.157 1.329 1.00 93.69 90 GLN A C 1
ATOM 704 O O . GLN A 1 90 ? 1.977 -6.852 1.167 1.00 93.69 90 GLN A O 1
ATOM 709 N N . LEU A 1 91 ? -0.015 -6.490 2.151 1.00 94.06 91 LEU A N 1
ATOM 710 C CA . LEU A 1 91 ? 0.469 -5.538 3.148 1.00 94.06 91 LEU A CA 1
ATOM 711 C C . LEU A 1 91 ? 0.928 -6.323 4.377 1.00 94.06 91 LEU A C 1
ATOM 713 O O . LEU A 1 91 ? 0.125 -7.035 4.973 1.00 94.06 91 LEU A O 1
ATOM 717 N N . ASN A 1 92 ? 2.210 -6.217 4.711 1.00 95.06 92 ASN A N 1
ATOM 718 C CA . ASN A 1 92 ? 2.805 -6.868 5.870 1.00 95.06 92 ASN A CA 1
ATOM 719 C C . ASN A 1 92 ? 3.690 -5.851 6.604 1.00 95.06 92 ASN A C 1
ATOM 721 O O . ASN A 1 92 ? 4.477 -5.142 5.971 1.00 95.06 92 ASN A O 1
ATOM 725 N N . ALA A 1 93 ? 3.536 -5.765 7.926 1.00 95.44 93 ALA A N 1
ATOM 726 C CA . ALA A 1 93 ? 4.303 -4.863 8.777 1.00 95.44 93 ALA A CA 1
ATOM 727 C C . ALA A 1 93 ? 5.812 -5.164 8.724 1.00 95.44 93 ALA A C 1
ATOM 729 O O . ALA A 1 93 ? 6.615 -4.234 8.706 1.00 95.44 93 ALA A O 1
ATOM 730 N N . ASP A 1 94 ? 6.183 -6.441 8.587 1.00 96.00 94 ASP A N 1
ATOM 731 C CA . ASP A 1 94 ? 7.579 -6.899 8.578 1.00 96.00 94 ASP A CA 1
ATOM 732 C C . ASP A 1 94 ? 8.241 -6.810 7.194 1.00 96.00 94 ASP A C 1
ATOM 734 O O . ASP A 1 94 ? 9.451 -6.991 7.058 1.00 96.00 94 ASP A O 1
ATOM 738 N N . GLN A 1 95 ? 7.456 -6.549 6.143 1.00 94.25 95 GLN A N 1
ATOM 739 C CA . GLN A 1 95 ? 7.933 -6.495 4.759 1.00 94.25 95 GLN A CA 1
ATOM 740 C C . GLN A 1 95 ? 7.591 -5.139 4.124 1.00 94.25 95 GLN A C 1
ATOM 742 O O . GLN A 1 95 ? 6.636 -5.039 3.345 1.00 94.25 95 GLN A O 1
ATOM 747 N N . PRO A 1 96 ? 8.351 -4.077 4.451 1.00 94.06 96 PRO A N 1
ATOM 748 C CA . PRO A 1 96 ? 8.186 -2.780 3.811 1.00 94.06 96 PRO A CA 1
ATOM 749 C C . PRO A 1 96 ? 8.526 -2.851 2.313 1.00 94.06 96 PRO A C 1
ATOM 751 O O . PRO A 1 96 ? 9.333 -3.683 1.886 1.00 94.06 96 PRO A O 1
ATOM 754 N N . PRO A 1 97 ? 7.934 -1.973 1.483 1.00 92.50 97 PRO A N 1
ATOM 755 C CA . PRO A 1 97 ? 8.261 -1.917 0.065 1.00 92.50 97 PRO A CA 1
ATOM 756 C C . PRO A 1 97 ? 9.742 -1.541 -0.132 1.00 92.50 97 PRO A C 1
ATOM 758 O O . PRO A 1 97 ? 10.244 -0.664 0.568 1.00 92.50 97 PRO A O 1
ATOM 761 N N . PRO A 1 98 ? 10.437 -2.111 -1.135 1.00 88.75 98 PRO A N 1
ATOM 762 C CA . PRO A 1 98 ? 11.884 -1.930 -1.314 1.00 88.75 98 PRO A CA 1
ATOM 763 C C . PRO A 1 98 ? 12.299 -0.486 -1.635 1.00 88.75 98 PRO A C 1
ATOM 765 O O . PRO A 1 98 ? 13.458 -0.123 -1.480 1.00 88.75 98 PRO A O 1
ATOM 768 N N . ALA A 1 99 ? 11.359 0.347 -2.093 1.00 88.31 99 ALA A N 1
ATOM 769 C CA . ALA A 1 99 ? 11.588 1.767 -2.352 1.00 88.31 99 ALA A CA 1
ATOM 770 C C . ALA A 1 99 ? 11.507 2.644 -1.084 1.00 88.31 99 ALA A C 1
ATOM 772 O O . ALA A 1 99 ? 11.729 3.854 -1.166 1.00 88.31 99 ALA A O 1
ATOM 773 N N . LEU A 1 100 ? 11.135 2.074 0.067 1.00 92.12 100 LEU A N 1
ATOM 774 C CA . LEU A 1 100 ? 11.013 2.805 1.323 1.00 92.12 100 LEU A CA 1
ATOM 775 C C . LEU A 1 100 ? 12.377 2.903 2.028 1.00 92.12 100 LEU A C 1
ATOM 777 O O . LEU A 1 100 ? 13.073 1.897 2.141 1.00 92.12 100 LEU A O 1
ATOM 781 N N . PRO A 1 101 ? 12.780 4.084 2.530 1.00 92.94 101 PRO A N 1
ATOM 782 C CA . PRO A 1 101 ? 13.990 4.205 3.334 1.00 92.94 101 PRO A CA 1
ATOM 783 C C . PRO A 1 101 ? 13.882 3.444 4.658 1.00 92.94 101 PRO A C 1
ATOM 785 O O . PRO A 1 101 ? 12.841 3.482 5.312 1.00 92.94 101 PRO A O 1
ATOM 788 N N . ILE A 1 102 ? 15.002 2.872 5.113 1.00 94.12 102 ILE A N 1
ATOM 789 C CA . ILE A 1 102 ? 15.092 2.116 6.377 1.00 94.12 102 ILE A CA 1
ATOM 790 C C . ILE A 1 102 ? 14.588 2.934 7.577 1.00 94.12 102 ILE A C 1
ATOM 792 O O . ILE A 1 102 ? 13.926 2.397 8.460 1.00 94.12 102 ILE A O 1
ATOM 796 N N . ALA A 1 103 ? 14.837 4.247 7.582 1.00 94.44 103 ALA A N 1
ATOM 797 C CA . ALA A 1 103 ? 14.380 5.154 8.636 1.00 94.44 103 ALA A CA 1
ATOM 798 C C . ALA A 1 103 ? 12.846 5.211 8.794 1.00 94.44 103 ALA A C 1
ATOM 800 O O . ALA A 1 103 ? 12.363 5.558 9.865 1.00 94.44 103 ALA A O 1
ATOM 801 N N . GLU A 1 104 ? 12.083 4.857 7.756 1.00 94.69 104 GLU A N 1
ATOM 802 C CA . GLU A 1 104 ? 10.613 4.868 7.760 1.00 94.69 104 GLU A CA 1
ATOM 803 C C . GLU A 1 104 ? 10.000 3.478 7.969 1.00 94.69 104 GLU A C 1
ATOM 805 O O . GLU A 1 104 ? 8.779 3.351 8.040 1.00 94.69 104 GLU A O 1
ATOM 810 N N . HIS A 1 105 ? 10.816 2.426 8.102 1.00 95.06 105 HIS A N 1
ATOM 811 C CA . HIS A 1 105 ? 10.315 1.080 8.392 1.00 95.06 105 HIS A CA 1
ATOM 812 C C . HIS A 1 105 ? 9.471 1.012 9.681 1.00 95.06 105 HIS A C 1
ATOM 814 O O . HIS A 1 105 ? 8.438 0.342 9.654 1.00 95.06 105 HIS A O 1
ATOM 820 N N . PRO A 1 106 ? 9.819 1.714 10.783 1.00 96.50 106 PRO A N 1
ATOM 821 C CA . PRO A 1 106 ? 8.975 1.725 11.978 1.00 96.50 106 PRO A CA 1
ATOM 822 C C . PRO A 1 106 ? 7.600 2.360 11.729 1.00 96.50 106 PRO A C 1
ATOM 824 O O . PRO A 1 106 ? 6.585 1.818 12.160 1.00 96.50 106 PRO A O 1
ATOM 827 N N . ASP A 1 107 ? 7.553 3.475 10.988 1.00 96.12 107 ASP A N 1
ATOM 828 C CA . ASP A 1 107 ? 6.300 4.153 10.631 1.00 96.12 107 ASP A CA 1
ATOM 829 C C . ASP A 1 107 ? 5.428 3.288 9.711 1.00 96.12 107 ASP A C 1
ATOM 831 O O . ASP A 1 107 ? 4.199 3.291 9.834 1.00 96.12 107 ASP A O 1
ATOM 835 N N . TRP A 1 108 ? 6.054 2.538 8.797 1.00 96.62 108 TRP A N 1
ATOM 836 C CA . TRP A 1 108 ? 5.372 1.531 7.991 1.00 96.62 108 TRP A CA 1
ATOM 837 C C . TRP A 1 108 ? 4.738 0.470 8.887 1.00 96.62 108 TRP A C 1
ATOM 839 O O . TRP A 1 108 ? 3.518 0.319 8.868 1.00 96.62 108 TRP A O 1
ATOM 849 N N . ALA A 1 109 ? 5.539 -0.210 9.709 1.00 97.25 109 ALA A N 1
ATOM 850 C CA . ALA A 1 109 ? 5.073 -1.299 10.560 1.00 97.25 109 ALA A CA 1
ATOM 851 C C . ALA A 1 109 ? 3.920 -0.868 11.486 1.00 97.25 109 ALA A C 1
ATOM 853 O O . ALA A 1 109 ? 2.901 -1.558 11.557 1.00 97.25 109 ALA A O 1
ATOM 854 N N . ASP A 1 110 ? 4.030 0.301 12.129 1.00 97.25 110 ASP A N 1
ATOM 855 C CA . ASP A 1 110 ? 2.973 0.871 12.977 1.00 97.25 110 ASP A CA 1
ATOM 856 C C . ASP A 1 110 ? 1.685 1.130 12.177 1.00 97.25 110 ASP A C 1
ATOM 858 O O . ASP A 1 110 ? 0.594 0.725 12.579 1.00 97.25 110 ASP A O 1
ATOM 862 N N . SER A 1 111 ? 1.794 1.731 10.991 1.00 97.25 111 SER A N 1
ATOM 863 C CA . SER A 1 111 ? 0.625 2.026 10.156 1.00 97.25 111 SER A CA 1
ATOM 864 C C . SER A 1 111 ? -0.072 0.769 9.640 1.00 97.25 111 SER A C 1
ATOM 866 O O . SER A 1 111 ? -1.303 0.713 9.647 1.00 97.25 111 SER A O 1
ATOM 868 N N . VAL A 1 112 ? 0.688 -0.243 9.205 1.00 97.50 112 VAL A N 1
ATOM 869 C CA . VAL A 1 112 ? 0.120 -1.525 8.758 1.00 97.50 112 VAL A CA 1
ATOM 870 C C . VAL A 1 112 ? -0.573 -2.227 9.919 1.00 97.50 112 VAL A C 1
ATOM 872 O O . VAL A 1 112 ? -1.714 -2.656 9.770 1.00 97.50 112 VAL A O 1
ATOM 875 N N . THR A 1 113 ? 0.061 -2.254 11.092 1.00 97.19 113 THR A N 1
ATOM 876 C CA . THR A 1 113 ? -0.520 -2.853 12.300 1.00 97.19 113 THR A CA 1
ATOM 877 C C . THR A 1 113 ? -1.829 -2.165 12.677 1.00 97.19 113 THR A C 1
ATOM 879 O O . THR A 1 113 ? -2.829 -2.834 12.916 1.00 97.19 113 THR A O 1
ATOM 882 N N . ARG A 1 114 ? -1.881 -0.826 12.653 1.00 96.38 114 ARG A N 1
ATOM 883 C CA . ARG A 1 114 ? -3.119 -0.068 12.910 1.00 96.38 114 ARG A CA 1
ATOM 884 C C . ARG A 1 114 ? -4.218 -0.377 11.901 1.00 96.38 114 ARG A C 1
ATOM 886 O O . ARG A 1 114 ? -5.376 -0.515 12.291 1.00 96.38 114 ARG A O 1
ATOM 893 N N . LEU A 1 115 ? -3.871 -0.482 10.617 1.00 96.56 115 LEU A N 1
ATOM 894 C CA . LEU A 1 115 ? -4.829 -0.858 9.579 1.00 96.56 115 LEU A CA 1
ATOM 895 C C . LEU A 1 115 ? -5.370 -2.266 9.806 1.00 96.56 115 LEU A C 1
ATOM 897 O O . LEU A 1 115 ? -6.575 -2.468 9.689 1.00 96.56 115 LEU A O 1
ATOM 901 N N . ASP A 1 116 ? -4.518 -3.224 10.157 1.00 96.12 116 ASP A N 1
ATOM 902 C CA . ASP A 1 116 ? -4.955 -4.589 10.438 1.00 96.12 116 ASP A CA 1
ATOM 903 C C . ASP A 1 116 ? -5.825 -4.659 11.697 1.00 96.12 116 ASP A C 1
ATOM 905 O O . ASP A 1 116 ? -6.885 -5.287 11.667 1.00 96.12 116 ASP A O 1
ATOM 909 N N . THR A 1 117 ? -5.481 -3.921 12.754 1.00 96.19 117 THR A N 1
ATOM 910 C CA . THR A 1 117 ? -6.338 -3.773 13.937 1.00 96.19 117 THR A CA 1
ATOM 911 C C . THR A 1 117 ? -7.719 -3.242 13.556 1.00 96.19 117 THR A C 1
ATOM 913 O O . THR A 1 117 ? -8.725 -3.852 13.905 1.00 96.19 117 THR A O 1
ATOM 916 N N . LEU A 1 118 ? -7.800 -2.168 12.764 1.00 95.81 118 LEU A N 1
ATOM 917 C CA . LEU A 1 118 ? -9.081 -1.629 12.289 1.00 95.81 118 LEU A CA 1
ATOM 918 C C . LEU A 1 118 ? -9.876 -2.609 11.414 1.00 95.81 118 LEU A C 1
ATOM 920 O O . LEU A 1 118 ? -11.108 -2.568 11.398 1.00 95.81 118 LEU A O 1
ATOM 924 N N . ARG A 1 119 ? -9.187 -3.473 10.662 1.00 94.50 119 ARG A N 1
ATOM 925 C CA . ARG A 1 119 ? -9.794 -4.446 9.742 1.00 94.50 119 ARG A CA 1
ATOM 926 C C . ARG A 1 119 ? -10.318 -5.700 10.428 1.00 94.50 119 ARG A C 1
ATOM 928 O O . ARG A 1 119 ? -11.194 -6.345 9.854 1.00 94.50 119 ARG A O 1
ATOM 935 N N . TYR A 1 120 ? -9.798 -6.067 11.596 1.00 94.19 120 TYR A N 1
ATOM 936 C CA . TYR A 1 120 ? -10.149 -7.336 12.246 1.00 94.19 120 TYR A CA 1
ATOM 937 C C . TYR A 1 120 ? -10.716 -7.179 13.657 1.00 94.19 120 TYR A C 1
ATOM 939 O O . TYR A 1 120 ? -11.485 -8.035 14.092 1.00 94.19 120 TYR A O 1
ATOM 947 N N . GLN A 1 121 ? -10.401 -6.098 14.371 1.00 94.75 121 GLN A N 1
ATOM 948 C CA . GLN A 1 121 ? -10.905 -5.878 15.720 1.00 94.75 121 GLN A CA 1
ATOM 949 C C . GLN A 1 121 ? -12.214 -5.084 15.689 1.00 94.75 121 GLN A C 1
ATOM 951 O O . GLN A 1 121 ? -12.253 -3.901 15.347 1.00 94.75 121 GLN A O 1
ATOM 956 N N . ALA A 1 122 ? -13.308 -5.738 16.083 1.00 89.50 122 ALA A N 1
ATOM 957 C CA . ALA A 1 122 ? -14.596 -5.077 16.245 1.00 89.50 122 ALA A CA 1
ATOM 958 C C . ALA A 1 122 ? -14.504 -3.976 17.317 1.00 89.50 122 ALA A C 1
ATOM 960 O O . ALA A 1 122 ? -13.973 -4.200 18.404 1.00 89.50 122 ALA A O 1
ATOM 961 N N . GLY A 1 123 ? -15.017 -2.784 17.004 1.00 89.75 123 GLY A N 1
ATOM 962 C CA . GLY A 1 123 ? -14.984 -1.628 17.906 1.00 89.75 123 GLY A CA 1
ATOM 963 C C . GLY A 1 123 ? -13.662 -0.857 17.922 1.00 89.75 123 GLY A C 1
ATOM 964 O O . GLY A 1 123 ? -13.577 0.157 18.609 1.00 89.75 123 GLY A O 1
ATOM 965 N N . ALA A 1 124 ? -12.650 -1.281 17.155 1.00 93.75 124 ALA A N 1
ATOM 966 C CA . ALA A 1 124 ? -11.479 -0.447 16.933 1.00 93.75 124 ALA A CA 1
ATOM 967 C C . ALA A 1 124 ? -11.884 0.812 16.159 1.00 93.75 124 ALA A C 1
ATOM 969 O O . ALA A 1 124 ? -12.527 0.740 15.108 1.00 93.75 124 ALA A O 1
ATOM 970 N N . SER A 1 125 ? -11.489 1.966 16.684 1.00 94.25 125 SER A N 1
ATOM 971 C CA . SER A 1 125 ? -11.692 3.255 16.041 1.00 94.25 125 SER A CA 1
ATOM 972 C C . SER A 1 125 ? -10.448 4.114 16.174 1.00 94.25 125 SER A C 1
ATOM 974 O O . SER A 1 125 ? -9.790 4.091 17.213 1.00 94.25 125 SER A O 1
ATOM 976 N N . LEU A 1 126 ? -10.161 4.898 15.144 1.00 94.12 126 LEU A N 1
ATOM 977 C CA . LEU A 1 126 ? -9.169 5.964 15.192 1.00 94.12 126 LEU A CA 1
ATOM 978 C C . LEU A 1 126 ? -9.868 7.315 15.296 1.00 94.12 126 LEU A C 1
ATOM 980 O O . LEU A 1 126 ? -10.993 7.492 14.813 1.00 94.12 126 LEU A O 1
ATOM 984 N N . ASP A 1 127 ? -9.173 8.268 15.902 1.00 94.88 127 ASP A N 1
ATOM 985 C CA . ASP A 1 127 ? -9.568 9.669 15.862 1.00 94.88 127 ASP A CA 1
ATOM 986 C C . ASP A 1 127 ? -9.234 10.300 14.493 1.00 94.88 127 ASP A C 1
ATOM 988 O O . ASP A 1 127 ? -8.500 9.749 13.661 1.00 94.88 127 ASP A O 1
ATOM 992 N N . ASP A 1 128 ? -9.773 11.493 14.242 1.00 93.44 128 ASP A N 1
ATOM 993 C CA . ASP A 1 128 ? -9.562 12.202 12.974 1.00 93.44 128 ASP A CA 1
ATOM 994 C C . ASP A 1 128 ? -8.083 12.557 12.736 1.00 93.44 128 ASP A C 1
ATOM 996 O O . ASP A 1 128 ? -7.619 12.632 11.588 1.00 93.44 128 ASP A O 1
ATOM 1000 N N . SER A 1 129 ? -7.319 12.759 13.816 1.00 94.50 129 SER A N 1
ATOM 1001 C CA . SER A 1 129 ? -5.897 13.098 13.753 1.00 94.50 129 SER A CA 1
ATOM 1002 C C . SER A 1 129 ? -5.052 11.908 13.281 1.00 94.50 129 SER A C 1
ATOM 1004 O O . SER A 1 129 ? -4.220 12.055 12.378 1.00 94.50 129 SER A O 1
ATOM 1006 N N . GLN A 1 130 ? -5.324 10.707 13.799 1.00 95.75 130 GLN A N 1
ATOM 1007 C CA . GLN A 1 130 ? -4.686 9.457 13.398 1.00 95.75 130 GLN A CA 1
ATOM 1008 C C . GLN A 1 130 ? -5.055 9.085 11.964 1.00 95.75 130 GLN A C 1
ATOM 1010 O O . GLN A 1 130 ? -4.163 8.722 11.194 1.00 95.75 130 GLN A O 1
ATOM 1015 N N . TRP A 1 131 ? -6.322 9.243 11.564 1.00 95.81 131 TRP A N 1
ATOM 1016 C CA . TRP A 1 131 ? -6.726 9.058 10.166 1.00 95.81 131 TRP A CA 1
ATOM 1017 C C . TRP A 1 131 ? -5.971 9.998 9.233 1.00 95.81 131 TRP A C 1
ATOM 1019 O O . TRP A 1 131 ? -5.421 9.571 8.217 1.00 95.81 131 TRP A O 1
ATOM 1029 N N . THR A 1 132 ? -5.891 11.279 9.593 1.00 95.06 132 THR A N 1
ATOM 1030 C CA . THR A 1 132 ? -5.152 12.272 8.810 1.00 95.06 132 THR A CA 1
ATOM 1031 C C . THR A 1 132 ? -3.678 11.896 8.677 1.00 95.06 132 THR A C 1
ATOM 1033 O O . THR A 1 132 ? -3.126 11.978 7.577 1.00 95.06 132 THR A O 1
ATOM 1036 N N . ARG A 1 133 ? -3.046 11.433 9.763 1.00 95.88 133 ARG A N 1
ATOM 1037 C CA . ARG A 1 133 ? -1.656 10.964 9.744 1.00 95.88 133 ARG A CA 1
ATOM 1038 C C . ARG A 1 133 ? -1.476 9.754 8.824 1.00 95.88 133 ARG A C 1
ATOM 1040 O O . ARG A 1 133 ? -0.582 9.797 7.982 1.00 95.88 133 ARG A O 1
ATOM 1047 N N . LEU A 1 134 ? -2.352 8.750 8.914 1.00 96.44 134 LEU A N 1
ATOM 1048 C CA . LEU A 1 134 ? -2.317 7.561 8.052 1.00 96.44 134 LEU A CA 1
ATOM 1049 C C . LEU A 1 134 ? -2.467 7.920 6.571 1.00 96.44 134 LEU A C 1
ATOM 1051 O O . LEU A 1 134 ? -1.681 7.466 5.742 1.00 96.44 134 LEU A O 1
ATOM 1055 N N . PHE A 1 135 ? -3.435 8.773 6.220 1.00 96.56 135 PHE A N 1
ATOM 1056 C CA . PHE A 1 135 ? -3.612 9.216 4.834 1.00 96.56 135 PHE A CA 1
ATOM 1057 C C . PHE A 1 135 ? -2.406 10.008 4.316 1.00 96.56 135 PHE A C 1
ATOM 1059 O O . PHE A 1 135 ? -2.024 9.848 3.157 1.00 96.56 135 PHE A O 1
ATOM 1066 N N . ASN A 1 136 ? -1.797 10.850 5.155 1.00 95.50 136 ASN A N 1
ATOM 1067 C CA . ASN A 1 136 ? -0.608 11.611 4.776 1.00 95.50 136 ASN A CA 1
ATOM 1068 C C . ASN A 1 136 ? 0.610 10.693 4.572 1.00 95.50 136 ASN A C 1
ATOM 1070 O O . ASN A 1 136 ? 1.306 10.835 3.568 1.00 95.50 136 ASN A O 1
ATOM 1074 N N . GLN A 1 137 ? 0.844 9.729 5.470 1.00 95.75 137 GLN A N 1
ATOM 1075 C CA . GLN A 1 137 ? 1.911 8.729 5.324 1.00 95.75 137 GLN A CA 1
ATOM 1076 C C . GLN A 1 137 ? 1.713 7.891 4.055 1.00 95.75 137 GLN A C 1
ATOM 1078 O O . GLN A 1 137 ? 2.636 7.752 3.251 1.00 95.75 137 GLN A O 1
ATOM 1083 N N . ALA A 1 138 ? 0.484 7.435 3.807 1.00 95.44 138 ALA A N 1
ATOM 1084 C CA . ALA A 1 138 ? 0.140 6.700 2.599 1.00 95.44 138 ALA A CA 1
ATOM 1085 C C . ALA A 1 138 ? 0.414 7.504 1.315 1.00 95.44 138 ALA A C 1
ATOM 1087 O O . ALA A 1 138 ? 0.982 6.966 0.363 1.00 95.44 138 ALA A O 1
ATOM 1088 N N . ASP A 1 139 ? 0.068 8.798 1.278 1.00 94.50 139 ASP A N 1
ATOM 1089 C CA . ASP A 1 139 ? 0.372 9.645 0.118 1.00 94.50 139 ASP A CA 1
ATOM 1090 C C . ASP A 1 139 ? 1.886 9.823 -0.081 1.00 94.50 139 ASP A C 1
ATOM 1092 O O . ASP A 1 139 ? 2.353 9.753 -1.217 1.00 94.50 139 ASP A O 1
ATOM 1096 N N . ILE A 1 140 ? 2.671 9.982 0.994 1.00 93.06 140 ILE A N 1
ATOM 1097 C CA . ILE A 1 140 ? 4.141 10.079 0.920 1.00 93.06 140 ILE A CA 1
ATOM 1098 C C . ILE A 1 140 ? 4.741 8.811 0.298 1.00 93.06 140 ILE A C 1
ATOM 1100 O O . ILE A 1 140 ? 5.560 8.903 -0.622 1.00 93.06 140 ILE A O 1
ATOM 1104 N N . TRP A 1 141 ? 4.313 7.628 0.742 1.00 93.38 141 TRP A N 1
ATOM 1105 C CA . TRP A 1 141 ? 4.812 6.362 0.202 1.00 93.38 141 TRP A CA 1
ATOM 1106 C C . TRP A 1 141 ? 4.443 6.176 -1.270 1.00 93.38 141 TRP A C 1
ATOM 1108 O O . TRP A 1 141 ? 5.302 5.829 -2.083 1.00 93.38 141 TRP A O 1
ATOM 1118 N N . LEU A 1 142 ? 3.199 6.489 -1.648 1.00 91.44 142 LEU A N 1
ATOM 1119 C CA . LEU A 1 142 ? 2.756 6.434 -3.045 1.00 91.44 142 LEU A CA 1
ATOM 1120 C C . LEU A 1 142 ? 3.507 7.431 -3.933 1.00 91.44 142 LEU A C 1
ATOM 1122 O O . LEU A 1 142 ? 3.855 7.109 -5.071 1.00 91.44 142 LEU A O 1
ATOM 1126 N N . GLN A 1 143 ? 3.783 8.638 -3.432 1.00 89.94 143 GLN A N 1
ATOM 1127 C CA . GLN A 1 143 ? 4.576 9.628 -4.159 1.00 89.94 143 GLN A CA 1
ATOM 1128 C C . GLN A 1 143 ? 5.988 9.123 -4.449 1.00 89.94 143 GLN A C 1
ATOM 1130 O O . GLN A 1 143 ? 6.496 9.356 -5.544 1.00 89.94 143 GLN A O 1
ATOM 1135 N N . ARG A 1 144 ? 6.618 8.431 -3.496 1.00 87.38 144 ARG A N 1
ATOM 1136 C CA . ARG A 1 144 ? 7.968 7.882 -3.671 1.00 87.38 144 ARG A CA 1
ATOM 1137 C C . ARG A 1 144 ? 7.991 6.678 -4.599 1.00 87.38 144 ARG A C 1
ATOM 1139 O O . ARG A 1 144 ? 8.829 6.635 -5.491 1.00 87.38 144 ARG A O 1
ATOM 1146 N N . ALA A 1 145 ? 7.028 5.768 -4.471 1.00 82.75 145 ALA A N 1
ATOM 1147 C CA . ALA A 1 145 ? 6.910 4.612 -5.360 1.00 82.75 145 ALA A CA 1
ATOM 1148 C C . ALA A 1 145 ? 6.672 4.996 -6.835 1.00 82.75 145 ALA A C 1
ATOM 1150 O O . ALA A 1 145 ? 6.978 4.219 -7.738 1.00 82.75 145 ALA A O 1
ATOM 1151 N N . GLY A 1 146 ? 6.129 6.193 -7.088 1.00 71.81 146 GLY A N 1
ATOM 1152 C CA . GLY A 1 146 ? 5.940 6.745 -8.429 1.00 71.81 146 GLY A CA 1
ATOM 1153 C C . GLY A 1 146 ? 7.141 7.496 -9.018 1.00 71.81 146 GLY A C 1
ATOM 1154 O O . GLY A 1 146 ? 7.020 7.960 -10.149 1.00 71.81 146 GLY A O 1
ATOM 1155 N N . ARG A 1 147 ? 8.257 7.658 -8.288 1.00 59.38 147 ARG A N 1
ATOM 1156 C CA . ARG A 1 147 ? 9.473 8.364 -8.757 1.00 59.38 147 ARG A CA 1
ATOM 1157 C C . ARG A 1 147 ? 10.525 7.445 -9.406 1.00 59.38 147 ARG A C 1
ATOM 1159 O O . ARG A 1 147 ? 11.669 7.868 -9.539 1.00 59.38 147 ARG A O 1
ATOM 1166 N N . CYS A 1 148 ? 10.155 6.225 -9.794 1.00 44.59 148 CYS A N 1
ATOM 1167 C CA . CYS A 1 148 ? 11.026 5.320 -10.552 1.00 44.59 148 CYS A CA 1
ATOM 1168 C C . CYS A 1 148 ? 10.998 5.630 -12.050 1.00 44.59 148 CYS A C 1
ATOM 1170 O O . CYS A 1 148 ? 9.876 5.772 -12.592 1.00 44.59 148 CYS A O 1
#

Secondary structure (DSSP, 8-state):
---TT--------------------HHHHHHHHHHHHHHHHHHHHHHHHHHHHHHHHHHHHHHHHTT-S-HHHHHHHHHHHHHHHTT-SS--TTS--TTS-GGGHHHHHHHHHHHHHHHHSTT----HHHHHHHHHHHHHHHHHHT--

Sequence (148 aa):
MNDPTSGLIDIIGPVGPVLDATSYSAWWLVLGVATLVLLGVWMRWRGRCVRACRKRLQQLRQACAAGRVSQHEAAYRLAFELRQGLQLQQLNADQPPPALPIAEHPDWADSVTRLDTLRYQAGASLDDSQWTRLFNQADIWLQRAGRC

=== Feature glossary ===
Each block in this record encodes a different view of the same protein. In brief:

Predicted aligned error. PAE(i, j) answers: if I align the predicted and true structures on residue i, how far off (in Å) do I expect residue j to be? A block-diagonal PAE matrix with low values on the blocks and high values off-diagonal is the signature of a multi-domain protein with confidently predicted domains but uncertain inter-domain orientation.

Contact-map, Ramachandran, and PAE plots. Plot images: a contact map (which residues are close in 3D, as an N×N binary image), a Ramachandran scatter (backbone torsion angles, revealing secondary-structure composition at a glance), and — for AlphaFold structures — a PAE heatmap (pairwise prediction confidence).

Backbone torsions (φ/ψ). φ (phi) and ψ (psi) are the two rotatable backbone dihedrals per residue: φ is the C(i-1)–N–Cα–C torsion, ψ is the N–Cα–C–N(i+1) torsion, both in degrees on (−180°, 180°]. α-helical residues cluster near (−60°, −45°); β-strand residues near (−120°, +130°). A Ramachandran plot is simply a scatter of (φ, ψ) for every residue.

Foldseek 3Di. A 3Di character summarizes, for each residue, the relative orientation of the Cα frame of its nearest spatial neighbor. Because it encodes fold topology rather than chemistry, 3Di alignments detect remote structural similarity that sequence alignment misses.

Radius of gyration, Cα contacts, bounding box. Three whole-structure scalars: the radius of gyration (RMS distance of Cα from centroid, in Å), the count of Cα–Cα contacts (pairs closer than 8 Å and separated by more than four residues in sequence — i.e. tertiary, not local, contacts), and the bounding-box dimensions. Together they distinguish compact globular folds from extended fibres or disordered chains.

Sequence. Sequence gives the chain of amino acids in standard one-letter code (A=alanine, C=cysteine, …, Y=tyrosine), read N→C. It is the only feature that is directly encoded by the gene; all structural features are derived from the folded form of this sequence.

mmCIF coordinates. Atomic coordinates in PDBx/mmCIF format — the same representation the Protein Data Bank distributes. Each line of the _atom_site loop places one backbone atom in Cartesian space (units: ångströms, origin: arbitrary).

Secondary structure (3-state, P-SEA). Three-state secondary structure (P-SEA) collapses the eight DSSP classes into helix (a), strand (b), and coil (c). P-SEA assigns these from Cα geometry alone — distances and angles — without requiring backbone oxygens, so it works on any Cα trace.

InterPro / GO / CATH / organism. Functional annotations link the protein to curated databases. InterPro entries identify conserved domains and families by matching the sequence against member-database signatures (Pfam, PROSITE, CDD, …). Gene Ontology (GO) terms describe molecular function, biological process, and cellular component in a controlled vocabulary. CATH places the structure in a hierarchical fold classification (Class/Architecture/Topology/Homologous-superfamily). The organism is the source species.

B-factor. B-factor (Debye–Waller factor) reflects atomic displacement in the crystal lattice. It is an experimental observable (units Å²), not a prediction; low values mean the atom is pinned down, high values mean it moves or is heterogeneous across the crystal.

Rendered structure images. Structure images are PyMOL renders from six orthogonal camera directions. Cartoon representation draws helices as coils and strands as arrows; sticks shows the backbone as bonds; surface shows the solvent-excluded envelope. Rainbow coloring maps sequence position to hue (blue→red, N→C); chain coloring assigns a distinct color per polypeptide.

Solvent-accessible surface area. Solvent-accessible surface area (SASA) is the area in Å² traced out by the centre of a 1.4 Å probe sphere (a water molecule) rolled over the protein's van der Waals surface (Shrake–Rupley / Lee–Richards construction). Buried residues have near-zero SASA; fully exposed residues can exceed 200 Å². The total SASA scales roughly with the number of surface residues.

Secondary structure (8-state, DSSP). The SS8 string is DSSP's per-residue secondary-structure call. α-helix (H) means an i→i+4 H-bond ladder; β-strand (E) means the residue participates in a β-sheet; 3₁₀ (G) and π (I) are tighter and wider helices; T/S are turns/bends; '-' is loop.

pLDDT. For AlphaFold models, the B-factor field carries pLDDT — the model's own estimate of local accuracy on a 0–100 scale. Regions with pLDDT<50 sho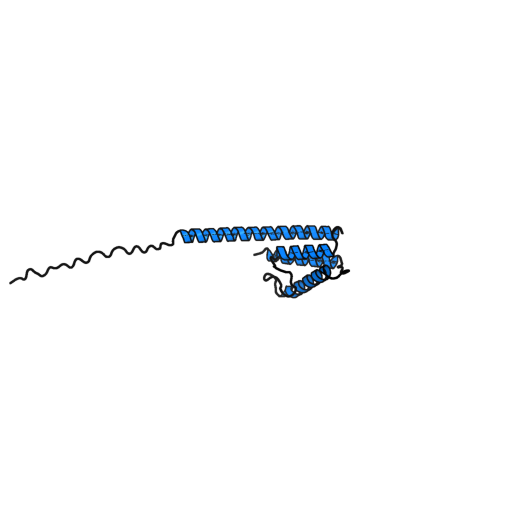uld be treated as essentially unmodeled; they often correspond to intrinsically disordered segments.

Nearest PDB structures. Nearest PDB neighbors are the top structural matches found by Foldse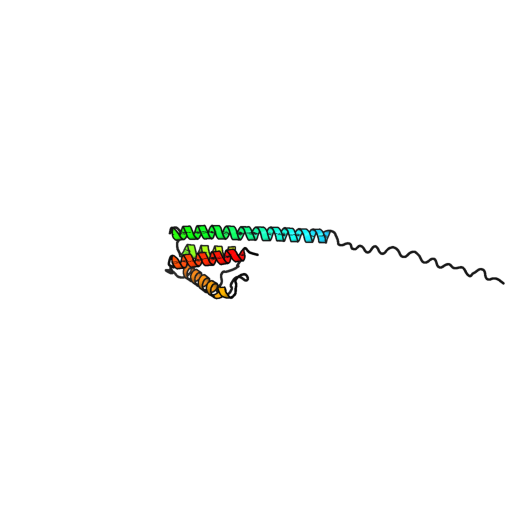ek when searching this structure against the entire Protein Data Bank. Each hit reports a TM-score (0 to 1; >0.5 almost always implies the same fold) and an E-value. These are *structural* homologs — they may share no detectable sequence similarity.